Protein AF-A0A7V4MFR6-F1 (afdb_monomer)

Sequence (78 aa):
MRLSELKNLPAEQPEARLRFRLPNGEFTPAHVHITEVARVDKRFMDCGGTLRMESYCRLQTWDANDGEHRLTAGKCCA

Structure (mmCIF, N/CA/C/O backbone):
data_AF-A0A7V4MFR6-F1
#
_entry.id   AF-A0A7V4MFR6-F1
#
loop_
_atom_site.group_PDB
_atom_site.id
_atom_site.type_symbol
_atom_site.label_atom_id
_atom_site.label_alt_id
_atom_site.label_comp_id
_atom_site.label_asym_id
_atom_site.label_entity_id
_atom_site.label_seq_id
_atom_site.pdbx_PDB_ins_code
_atom_site.Cartn_x
_atom_site.Cartn_y
_atom_site.Cartn_z
_atom_site.occupancy
_atom_site.B_iso_or_equiv
_atom_site.auth_seq_id
_atom_site.auth_comp_id
_atom_site.auth_asym_id
_atom_site.aut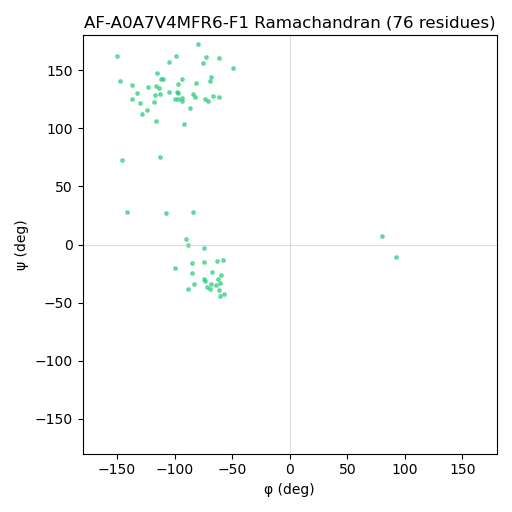h_atom_id
_atom_site.pdbx_PDB_model_num
ATOM 1 N N . MET A 1 1 ? -3.069 -0.250 1.937 1.00 82.69 1 MET A N 1
ATOM 2 C CA . MET A 1 1 ? -2.564 -1.425 2.693 1.00 82.69 1 MET A CA 1
ATOM 3 C C . MET A 1 1 ? -2.231 -1.012 4.119 1.00 82.69 1 MET A C 1
ATOM 5 O O . MET A 1 1 ? -2.093 0.194 4.342 1.00 82.69 1 MET A O 1
ATOM 9 N N . ARG A 1 2 ? -2.107 -1.938 5.081 1.00 86.56 2 ARG A N 1
ATOM 10 C CA . ARG A 1 2 ? -1.625 -1.557 6.421 1.00 86.56 2 ARG A CA 1
ATOM 11 C C . ARG A 1 2 ? -0.154 -1.169 6.331 1.00 86.56 2 ARG A C 1
ATOM 13 O O . ARG A 1 2 ? 0.615 -1.790 5.604 1.00 86.56 2 ARG A O 1
ATOM 20 N N . LEU A 1 3 ? 0.245 -0.132 7.062 1.00 83.75 3 LEU A N 1
ATOM 21 C CA . LEU A 1 3 ? 1.622 0.365 7.008 1.00 83.75 3 LEU A CA 1
ATOM 22 C C . LEU A 1 3 ? 2.638 -0.705 7.449 1.00 83.75 3 LEU A C 1
ATOM 24 O O . LEU A 1 3 ? 3.740 -0.760 6.915 1.00 83.75 3 LEU A O 1
ATOM 28 N N . SER A 1 4 ? 2.255 -1.576 8.386 1.00 82.44 4 SER A N 1
ATOM 29 C CA . SER A 1 4 ? 3.076 -2.701 8.847 1.00 82.44 4 SER A CA 1
ATOM 30 C C . SER A 1 4 ? 3.361 -3.734 7.753 1.00 82.44 4 SER A C 1
ATOM 32 O O . SER A 1 4 ? 4.444 -4.298 7.730 1.00 82.44 4 SER A O 1
ATOM 34 N N . GLU A 1 5 ? 2.416 -3.967 6.838 1.00 79.50 5 GLU A N 1
ATOM 35 C CA . GLU A 1 5 ? 2.576 -4.938 5.745 1.00 79.50 5 GLU A CA 1
ATOM 36 C C . GLU A 1 5 ? 3.570 -4.429 4.697 1.00 79.50 5 GLU A C 1
ATOM 38 O O . GLU A 1 5 ? 4.360 -5.196 4.159 1.00 79.50 5 GLU A O 1
ATOM 43 N N . LEU A 1 6 ? 3.555 -3.119 4.434 1.00 77.75 6 LEU A N 1
ATOM 44 C CA . LEU A 1 6 ? 4.449 -2.499 3.460 1.00 77.75 6 LEU A CA 1
ATOM 45 C C . LEU A 1 6 ? 5.910 -2.488 3.927 1.00 77.75 6 LEU A C 1
ATOM 47 O O . LEU A 1 6 ? 6.811 -2.693 3.122 1.00 77.75 6 LEU A O 1
ATOM 51 N N . LYS A 1 7 ? 6.143 -2.258 5.224 1.00 76.69 7 LYS A N 1
ATOM 52 C CA . LYS A 1 7 ? 7.487 -2.076 5.796 1.00 76.69 7 LYS A CA 1
ATOM 53 C C . LYS A 1 7 ? 8.367 -3.326 5.767 1.00 76.69 7 LYS A C 1
ATOM 55 O O . LYS A 1 7 ? 9.584 -3.191 5.792 1.00 76.69 7 LYS A O 1
ATOM 60 N N . ASN A 1 8 ? 7.778 -4.518 5.711 1.00 75.44 8 ASN A N 1
ATOM 61 C CA . ASN A 1 8 ? 8.549 -5.764 5.761 1.00 75.44 8 ASN A CA 1
ATOM 62 C C . ASN A 1 8 ? 9.079 -6.189 4.379 1.00 75.44 8 ASN A C 1
ATOM 64 O O . ASN A 1 8 ? 10.107 -6.852 4.290 1.00 75.44 8 ASN A O 1
ATOM 6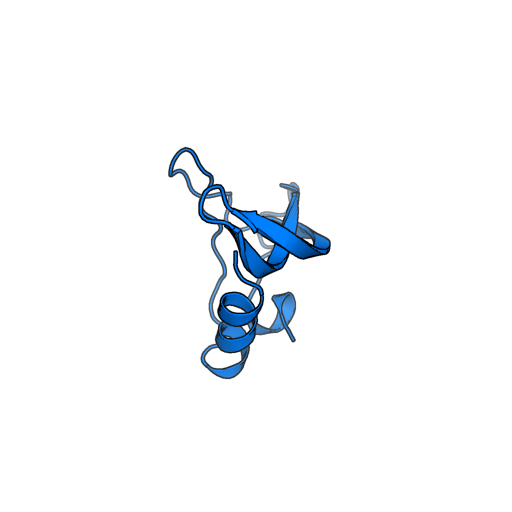8 N N . LEU A 1 9 ? 8.424 -5.761 3.295 1.00 73.44 9 LEU A N 1
ATOM 69 C CA . LEU A 1 9 ? 8.765 -6.170 1.926 1.00 73.44 9 LEU A CA 1
ATOM 70 C C . LEU A 1 9 ? 10.200 -5.805 1.476 1.00 73.44 9 LEU A C 1
ATOM 72 O O . LEU A 1 9 ? 10.860 -6.659 0.882 1.00 73.44 9 LEU A O 1
ATOM 76 N N . PRO A 1 10 ? 10.729 -4.592 1.733 1.00 73.88 10 PRO A N 1
ATOM 77 C CA . PRO A 1 10 ? 12.051 -4.187 1.237 1.00 73.88 10 PRO A CA 1
ATOM 78 C C . PRO A 1 10 ? 13.202 -4.862 1.969 1.00 73.88 10 PRO A C 1
ATOM 80 O O . PRO A 1 10 ? 14.251 -5.081 1.372 1.00 73.88 10 PRO A O 1
ATOM 83 N N . ALA A 1 11 ? 13.008 -5.174 3.253 1.00 74.31 11 ALA A N 1
ATOM 84 C CA . ALA A 1 11 ? 14.019 -5.822 4.079 1.00 74.31 11 ALA A CA 1
ATOM 85 C C . ALA A 1 11 ? 14.264 -7.270 3.633 1.0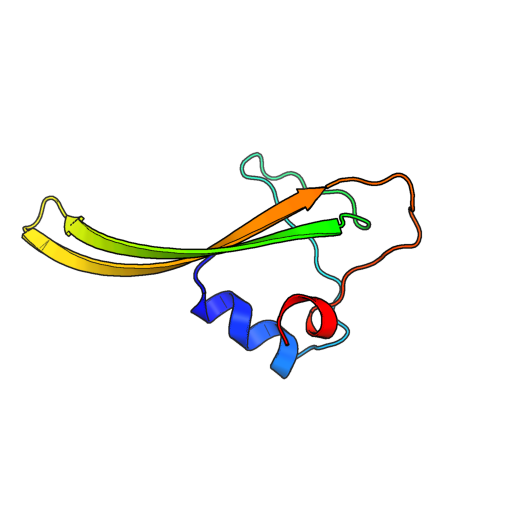0 74.31 11 ALA A C 1
ATOM 87 O O . ALA A 1 11 ? 15.392 -7.751 3.687 1.00 74.31 11 ALA A O 1
ATOM 88 N N . GLU A 1 12 ? 13.215 -7.950 3.168 1.00 80.75 12 GLU A N 1
ATOM 89 C CA . GLU A 1 12 ? 13.293 -9.343 2.735 1.00 80.75 12 GLU A CA 1
ATOM 90 C C . GLU A 1 12 ? 13.679 -9.477 1.254 1.00 80.75 12 GLU A C 1
ATOM 92 O O . GLU A 1 12 ? 14.421 -10.392 0.898 1.00 80.75 12 GLU A O 1
ATOM 97 N N . GLN A 1 13 ? 13.181 -8.593 0.374 1.00 84.56 13 GLN A N 1
ATOM 98 C CA . GLN A 1 13 ? 13.365 -8.711 -1.082 1.00 84.56 13 GLN A CA 1
ATOM 99 C C . GLN A 1 13 ? 13.494 -7.340 -1.782 1.00 84.56 13 GLN A C 1
ATOM 101 O O . GLN A 1 13 ? 12.587 -6.924 -2.507 1.00 84.56 13 GLN A O 1
ATOM 106 N N . PRO A 1 14 ? 14.624 -6.625 -1.639 1.00 84.06 14 PRO A N 1
ATOM 107 C CA . PRO A 1 14 ? 14.774 -5.254 -2.144 1.00 84.06 14 PRO A CA 1
ATOM 108 C C . PRO A 1 14 ? 14.647 -5.130 -3.674 1.00 84.06 14 PRO A C 1
ATOM 110 O O . PRO A 1 14 ? 14.156 -4.115 -4.168 1.00 84.06 14 PRO A O 1
ATOM 113 N N . GLU A 1 15 ? 15.017 -6.171 -4.424 1.00 88.25 15 GLU A N 1
ATOM 114 C CA . GLU A 1 15 ? 14.935 -6.211 -5.894 1.00 88.25 15 GLU A CA 1
ATOM 115 C C . GLU A 1 15 ? 13.584 -6.719 -6.426 1.00 88.25 15 GLU A C 1
ATOM 117 O O . GLU A 1 15 ? 13.369 -6.785 -7.642 1.00 88.25 15 GLU A O 1
ATOM 122 N N . ALA A 1 16 ? 12.647 -7.079 -5.540 1.00 85.56 16 ALA A N 1
ATOM 123 C CA . ALA A 1 16 ? 11.325 -7.522 -5.958 1.00 85.56 16 ALA A CA 1
ATOM 124 C C . ALA A 1 16 ? 10.613 -6.405 -6.728 1.00 85.56 16 ALA A C 1
ATOM 126 O O . ALA A 1 16 ? 10.486 -5.271 -6.259 1.00 85.56 16 ALA A O 1
ATOM 127 N N . ARG A 1 17 ? 10.130 -6.739 -7.928 1.00 85.56 17 ARG A N 1
ATOM 128 C CA . ARG A 1 17 ? 9.339 -5.825 -8.756 1.00 85.56 17 ARG A CA 1
ATOM 129 C C . ARG A 1 17 ? 7.944 -5.694 -8.165 1.00 85.56 17 ARG A C 1
ATOM 131 O O . ARG A 1 17 ? 7.249 -6.695 -7.993 1.00 85.56 17 ARG A O 1
ATOM 138 N N . LEU A 1 18 ? 7.523 -4.463 -7.905 1.00 83.19 18 LEU A N 1
ATOM 139 C CA . LEU A 1 18 ? 6.202 -4.200 -7.351 1.00 83.19 18 LEU A CA 1
ATOM 140 C C . LEU A 1 18 ? 5.137 -4.221 -8.453 1.00 83.19 18 LEU A C 1
ATOM 142 O O . LEU A 1 18 ? 5.336 -3.709 -9.554 1.00 83.19 18 LEU A O 1
ATOM 146 N N . ARG A 1 19 ? 3.981 -4.815 -8.144 1.00 86.19 19 ARG A N 1
ATOM 147 C CA . ARG A 1 19 ? 2.762 -4.735 -8.958 1.00 86.19 19 ARG A CA 1
ATOM 148 C C . ARG A 1 19 ? 1.594 -4.399 -8.049 1.00 86.19 19 ARG A C 1
ATOM 150 O O . ARG A 1 19 ? 1.391 -5.056 -7.030 1.00 86.19 19 ARG A O 1
ATOM 157 N N . PHE A 1 20 ? 0.813 -3.399 -8.435 1.00 85.94 20 PHE A N 1
ATOM 158 C CA . PHE A 1 20 ? -0.355 -2.976 -7.676 1.00 85.94 20 PHE A CA 1
ATOM 159 C C . PHE A 1 20 ? -1.602 -3.601 -8.286 1.00 85.94 20 PHE A C 1
ATOM 161 O O . PHE A 1 20 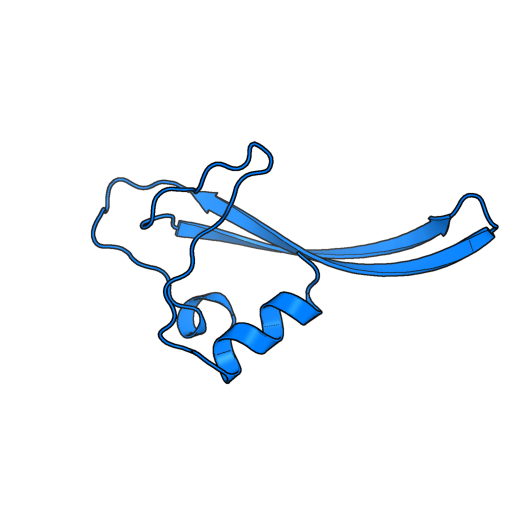? -1.792 -3.560 -9.501 1.00 85.94 20 PHE A O 1
ATOM 168 N N . ARG A 1 21 ? -2.441 -4.197 -7.439 1.00 89.19 21 ARG A N 1
ATOM 169 C CA . ARG A 1 21 ? -3.752 -4.710 -7.836 1.00 89.19 21 ARG A CA 1
ATOM 170 C C . ARG A 1 21 ? -4.819 -3.696 -7.447 1.00 89.19 21 ARG A C 1
ATOM 172 O O . ARG A 1 21 ? -4.902 -3.296 -6.286 1.00 89.19 21 ARG A O 1
ATOM 179 N N . LEU A 1 22 ? -5.613 -3.288 -8.421 1.00 85.62 22 LEU A N 1
ATOM 180 C CA . LEU A 1 22 ? -6.744 -2.392 -8.264 1.00 85.62 22 LEU A CA 1
ATOM 181 C C . LEU A 1 22 ? -7.917 -3.114 -7.572 1.00 85.62 22 LEU A C 1
ATOM 183 O O . LEU A 1 22 ? -7.972 -4.348 -7.562 1.00 85.62 22 LEU A O 1
ATOM 187 N N . PRO A 1 23 ? -8.887 -2.376 -6.996 1.00 84.62 23 PRO A N 1
ATOM 188 C CA . PRO A 1 23 ? -10.052 -2.977 -6.339 1.00 84.62 23 PRO A CA 1
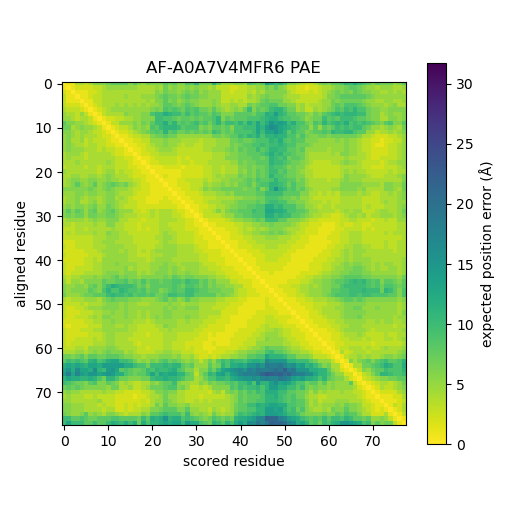ATOM 189 C C . PRO A 1 23 ? -10.912 -3.852 -7.258 1.00 84.62 23 PRO A C 1
ATOM 191 O O . PRO A 1 23 ? -11.559 -4.777 -6.780 1.00 84.62 23 PRO A O 1
ATOM 194 N N . ASN A 1 24 ? -10.895 -3.585 -8.568 1.00 91.19 24 ASN A N 1
ATOM 195 C CA . ASN A 1 24 ? -11.571 -4.402 -9.580 1.00 91.19 24 ASN A CA 1
ATOM 196 C C . ASN A 1 24 ? -10.848 -5.739 -9.867 1.00 91.19 24 ASN A C 1
ATOM 198 O O . ASN A 1 24 ? -11.347 -6.544 -10.643 1.00 91.19 24 ASN A O 1
ATOM 202 N N . GLY A 1 25 ? -9.688 -5.985 -9.248 1.00 91.44 25 GLY A N 1
ATOM 203 C CA . GLY A 1 25 ? -8.889 -7.198 -9.419 1.00 91.44 25 GLY A CA 1
ATOM 204 C C . GLY A 1 25 ? -7.821 -7.111 -10.510 1.00 91.44 25 GLY A C 1
ATOM 205 O O . GLY A 1 25 ? -6.941 -7.971 -10.546 1.00 91.44 25 GLY A O 1
ATOM 206 N N . GLU A 1 26 ? -7.841 -6.076 -11.349 1.00 92.56 26 GLU A N 1
ATOM 207 C CA . GLU A 1 26 ? -6.838 -5.873 -12.394 1.00 92.56 26 GLU A CA 1
ATOM 208 C C . GLU A 1 26 ? -5.520 -5.359 -11.817 1.00 92.56 26 GLU A C 1
ATOM 210 O O . GLU A 1 26 ? -5.474 -4.741 -10.753 1.00 92.56 26 GLU A O 1
ATOM 215 N N . PHE A 1 27 ? -4.421 -5.599 -12.527 1.00 89.75 27 PHE A N 1
ATOM 216 C CA . PHE A 1 27 ? -3.129 -5.028 -12.165 1.00 89.75 27 PHE A CA 1
ATOM 217 C C . PHE A 1 27 ? -2.886 -3.723 -12.910 1.00 89.75 27 PHE A C 1
ATOM 219 O O . PHE A 1 27 ? -3.161 -3.624 -14.103 1.00 89.75 27 PHE A O 1
ATOM 226 N N . THR A 1 28 ? -2.261 -2.764 -12.235 1.00 87.06 28 THR A N 1
ATOM 227 C CA . THR A 1 28 ? -1.707 -1.586 -12.904 1.00 87.06 28 THR A CA 1
ATOM 228 C C . THR A 1 28 ? -0.618 -1.998 -13.905 1.00 87.06 28 THR A C 1
ATOM 230 O O . THR A 1 28 ? -0.020 -3.087 -13.770 1.00 87.06 28 THR A O 1
ATOM 233 N N . PRO A 1 29 ? -0.293 -1.126 -14.877 1.00 87.94 29 PRO A N 1
ATOM 234 C CA . PRO A 1 29 ? 0.926 -1.249 -15.666 1.00 87.94 29 PRO A CA 1
ATOM 235 C C . PRO A 1 29 ? 2.161 -1.448 -14.776 1.00 87.94 29 PRO A C 1
ATOM 237 O O . PRO A 1 29 ? 2.195 -1.052 -13.608 1.00 87.94 29 PRO A O 1
ATOM 240 N N . ALA A 1 30 ? 3.177 -2.122 -15.315 1.00 85.38 30 ALA A N 1
ATOM 241 C CA . ALA A 1 30 ? 4.406 -2.410 -14.571 1.00 85.38 30 ALA A CA 1
ATOM 242 C C . ALA A 1 30 ? 5.319 -1.179 -14.400 1.00 85.38 30 ALA A C 1
ATOM 244 O O . ALA A 1 30 ? 6.223 -1.225 -13.569 1.00 85.38 30 ALA A O 1
ATOM 245 N N . HIS A 1 31 ? 5.076 -0.117 -15.173 1.00 87.44 31 HIS A N 1
ATOM 246 C CA . HIS A 1 31 ? 5.875 1.110 -15.234 1.00 87.44 31 HIS A CA 1
ATOM 247 C C . HIS A 1 31 ? 5.197 2.313 -14.571 1.00 87.44 31 HIS A C 1
ATOM 249 O O . HIS A 1 31 ? 5.452 3.460 -14.916 1.00 87.44 31 HIS A O 1
ATOM 255 N N . VAL A 1 32 ? 4.327 2.063 -13.592 1.00 88.25 32 VAL A N 1
ATOM 256 C CA . VAL A 1 32 ? 3.720 3.156 -12.833 1.00 88.25 32 VAL A CA 1
ATOM 257 C C . VAL A 1 32 ? 4.744 3.876 -11.960 1.00 88.25 32 VAL A C 1
ATOM 259 O O . VAL A 1 32 ? 5.619 3.263 -11.344 1.00 88.25 32 VAL A O 1
ATOM 262 N N . HIS A 1 33 ? 4.559 5.184 -11.844 1.00 86.94 33 HIS A N 1
ATOM 263 C CA . HIS A 1 33 ? 5.301 6.058 -10.946 1.00 86.94 33 HIS A CA 1
ATOM 264 C C . HIS A 1 33 ? 4.507 6.267 -9.673 1.00 86.94 33 HIS A C 1
ATOM 266 O O . HIS A 1 33 ? 3.302 6.494 -9.736 1.00 86.94 33 HIS A O 1
ATOM 272 N N . ILE A 1 34 ? 5.167 6.245 -8.517 1.00 87.88 34 ILE A N 1
ATOM 273 C CA . ILE A 1 34 ? 4.553 6.732 -7.280 1.00 87.88 34 ILE A CA 1
ATOM 274 C C . ILE A 1 34 ? 4.802 8.229 -7.201 1.00 87.88 34 ILE A C 1
ATOM 276 O O . ILE A 1 34 ? 5.945 8.667 -7.114 1.00 87.88 34 ILE A O 1
ATOM 280 N N . THR A 1 35 ? 3.728 9.009 -7.215 1.00 90.56 35 THR A N 1
ATOM 281 C CA . THR A 1 35 ? 3.806 10.474 -7.146 1.00 90.56 35 THR A CA 1
ATOM 282 C C . THR A 1 35 ? 3.529 11.005 -5.745 1.00 90.56 35 THR A C 1
ATOM 284 O O . THR A 1 35 ? 3.892 12.132 -5.435 1.00 90.56 35 THR A O 1
ATOM 287 N N . GLU A 1 36 ? 2.865 10.213 -4.900 1.00 91.19 36 GLU A N 1
ATOM 288 C CA . GLU A 1 36 ? 2.567 10.575 -3.514 1.00 91.19 36 GLU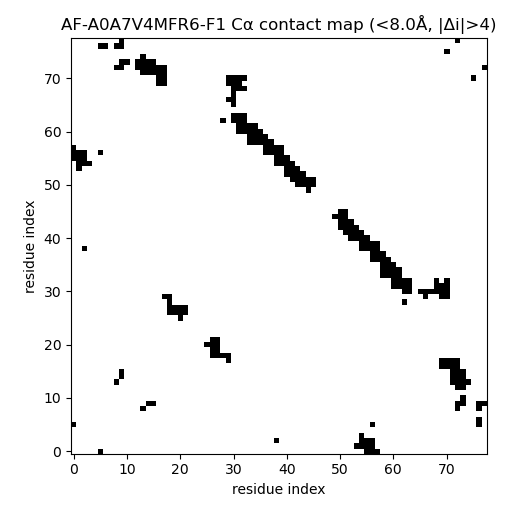 A CA 1
ATOM 289 C C . GLU A 1 36 ? 2.557 9.332 -2.620 1.00 91.19 36 GLU A C 1
ATOM 291 O O . GLU A 1 36 ? 2.038 8.277 -3.000 1.00 91.19 36 GLU A O 1
ATOM 296 N N . VAL A 1 37 ? 3.091 9.490 -1.408 1.00 89.44 37 VAL A N 1
ATOM 297 C CA . VAL A 1 37 ? 3.017 8.509 -0.324 1.00 89.44 37 VAL A CA 1
ATOM 298 C C . VAL A 1 37 ? 2.393 9.189 0.889 1.00 89.44 37 VAL A C 1
ATOM 300 O O . VAL A 1 37 ? 2.976 10.105 1.464 1.00 89.44 37 VAL A O 1
ATOM 303 N N . ALA A 1 38 ? 1.218 8.723 1.300 1.00 90.75 38 ALA A N 1
ATOM 304 C CA . ALA A 1 38 ? 0.495 9.257 2.443 1.00 90.75 38 ALA A CA 1
ATOM 305 C C . ALA A 1 38 ? 0.352 8.211 3.553 1.00 90.75 38 ALA A C 1
ATOM 307 O O . ALA A 1 38 ? -0.021 7.055 3.321 1.00 90.75 38 ALA A O 1
ATOM 308 N N . ARG A 1 39 ? 0.586 8.646 4.794 1.00 93.19 39 ARG A N 1
ATOM 309 C CA . ARG A 1 39 ? 0.223 7.901 6.001 1.00 93.19 39 ARG A CA 1
ATOM 310 C C . ARG A 1 39 ? -1.155 8.356 6.471 1.00 93.19 39 ARG A C 1
ATOM 312 O O . ARG A 1 39 ? -1.375 9.542 6.689 1.00 93.19 39 ARG A O 1
ATOM 319 N N . VAL A 1 40 ? -2.066 7.404 6.652 1.00 94.50 40 VAL A N 1
ATOM 320 C CA . VAL A 1 40 ? -3.417 7.653 7.169 1.00 94.50 40 VAL A CA 1
ATOM 321 C C . VAL A 1 40 ? -3.573 6.930 8.497 1.00 94.50 40 VAL A C 1
ATOM 323 O O . VAL A 1 40 ? -3.708 5.705 8.526 1.00 94.50 40 VAL A O 1
ATOM 326 N N . ASP A 1 41 ? -3.563 7.687 9.589 1.00 95.81 41 ASP A N 1
ATOM 327 C CA . ASP A 1 41 ? -3.854 7.178 10.926 1.00 95.81 41 ASP A CA 1
ATOM 328 C C . ASP A 1 41 ? -5.342 7.375 11.238 1.00 95.81 41 ASP A C 1
ATOM 330 O O . ASP A 1 41 ? -5.878 8.481 11.168 1.00 95.81 41 ASP A O 1
ATOM 334 N N . LYS A 1 42 ? -6.024 6.281 11.570 1.00 95.19 42 LYS A N 1
ATOM 335 C CA . LYS A 1 42 ? -7.434 6.262 11.947 1.00 95.19 42 LYS A CA 1
ATOM 336 C C . LYS A 1 42 ? -7.552 5.879 13.407 1.00 95.19 42 LYS A C 1
ATOM 338 O O . LYS A 1 42 ? -7.020 4.856 13.833 1.00 95.19 42 LYS A O 1
ATOM 343 N N . ARG A 1 43 ? -8.305 6.677 14.155 1.00 97.25 43 ARG A N 1
ATOM 344 C CA . ARG A 1 43 ? -8.700 6.386 15.531 1.00 97.25 43 ARG A CA 1
ATOM 345 C C . ARG A 1 43 ? -10.206 6.548 15.627 1.00 97.25 43 ARG A C 1
ATOM 347 O O . ARG A 1 43 ? -10.710 7.651 15.455 1.00 97.25 43 ARG A O 1
ATOM 354 N N . PHE A 1 44 ? -10.913 5.449 15.837 1.00 96.50 44 PHE A N 1
ATOM 355 C CA . PHE A 1 44 ? -12.372 5.425 15.772 1.00 96.50 44 PHE A CA 1
ATOM 356 C C . PHE A 1 44 ? -12.947 4.372 16.715 1.00 96.50 44 PHE A C 1
ATOM 358 O O . PHE A 1 44 ? -12.232 3.480 17.160 1.00 96.50 44 PHE A O 1
ATOM 365 N N . MET A 1 45 ? -14.232 4.488 17.029 1.00 97.75 45 MET A N 1
ATOM 366 C CA . MET A 1 45 ? -14.978 3.503 17.807 1.00 97.75 45 MET A CA 1
ATOM 367 C C . MET A 1 45 ? -15.883 2.716 16.857 1.00 97.75 45 MET A C 1
ATOM 369 O O . MET A 1 45 ? -16.549 3.322 16.018 1.00 97.75 45 MET A O 1
ATOM 373 N N . ASP A 1 46 ? -15.871 1.386 16.943 1.00 95.69 46 ASP A N 1
ATOM 374 C CA . ASP A 1 46 ? -16.795 0.551 16.166 1.00 95.69 46 ASP A CA 1
ATOM 375 C C . ASP A 1 46 ? -18.197 0.488 16.805 1.00 95.69 46 ASP A C 1
ATOM 377 O O . ASP A 1 46 ? -18.420 0.991 17.907 1.00 95.69 46 ASP A O 1
ATOM 381 N N . CYS A 1 47 ? -19.169 -0.119 16.113 1.00 94.81 47 CYS A N 1
ATOM 382 C CA . CYS A 1 47 ? -20.547 -0.234 16.608 1.00 94.81 47 CYS A CA 1
ATOM 383 C C . CYS A 1 47 ? -20.678 -1.060 17.902 1.00 94.81 47 CYS A C 1
ATOM 385 O O . CYS A 1 47 ? -21.711 -0.980 18.562 1.00 94.81 47 CYS A O 1
ATOM 387 N N . GLY A 1 48 ? -19.644 -1.820 18.280 1.00 96.81 48 GLY A N 1
ATOM 388 C CA . GLY A 1 48 ? -19.559 -2.543 19.548 1.00 96.81 48 GLY A CA 1
ATOM 389 C C . GLY A 1 48 ? -18.909 -1.739 20.677 1.00 96.81 48 GLY A C 1
ATOM 390 O O . GLY A 1 48 ? -18.680 -2.289 21.750 1.00 96.81 48 GLY A O 1
ATOM 391 N N . GLY A 1 49 ? -18.572 -0.464 20.453 1.00 96.31 49 GLY A N 1
ATOM 392 C CA . GLY A 1 49 ? -17.932 0.397 21.449 1.00 96.31 49 GLY A CA 1
ATOM 393 C C . GLY A 1 49 ? -16.421 0.185 21.592 1.00 96.31 49 GLY A C 1
ATOM 394 O O . GLY A 1 49 ? -15.801 0.774 22.479 1.00 96.31 49 GLY A O 1
ATOM 395 N N . THR A 1 50 ? -15.792 -0.626 20.734 1.00 97.75 50 THR A N 1
ATOM 396 C CA . THR A 1 50 ? -14.350 -0.889 20.827 1.00 97.75 50 THR A CA 1
ATOM 397 C C . THR A 1 50 ? -13.565 0.234 20.161 1.00 97.75 50 THR A C 1
ATOM 399 O O . THR A 1 50 ? -13.779 0.542 18.986 1.00 97.75 50 THR A O 1
ATOM 402 N N . LEU A 1 51 ? -12.609 0.825 20.886 1.00 97.56 51 LEU A N 1
ATOM 403 C CA . LEU A 1 51 ? -11.660 1.776 20.310 1.00 97.56 51 LEU A CA 1
ATOM 404 C C . LEU A 1 51 ? -10.674 1.039 19.391 1.00 97.56 51 LEU A C 1
ATOM 406 O O . LEU A 1 51 ? -9.962 0.129 19.815 1.00 97.56 51 LEU A O 1
ATOM 410 N N . ARG A 1 52 ? -10.604 1.469 18.135 1.00 96.69 52 ARG A N 1
ATOM 411 C CA . ARG A 1 52 ? -9.697 0.966 17.105 1.00 96.69 52 ARG A CA 1
ATOM 412 C C . ARG A 1 52 ? -8.667 2.028 16.752 1.00 96.69 52 ARG A C 1
ATOM 414 O O . ARG A 1 52 ? -8.971 3.221 16.684 1.00 96.69 52 ARG A O 1
ATOM 421 N N . MET A 1 53 ? -7.447 1.569 16.505 1.00 96.44 53 MET A N 1
ATOM 422 C CA . MET A 1 53 ? -6.354 2.374 15.977 1.00 96.44 53 MET A CA 1
ATOM 423 C C . MET A 1 53 ? -5.747 1.629 14.799 1.00 96.44 53 MET A C 1
ATOM 425 O O . MET A 1 53 ? -5.307 0.491 14.947 1.00 96.44 53 MET A O 1
ATOM 429 N N . GLU A 1 54 ? -5.739 2.258 13.632 1.00 94.88 54 GLU A N 1
ATOM 430 C CA . GLU A 1 54 ? -5.218 1.655 12.410 1.00 94.88 54 GLU A CA 1
ATOM 431 C C . GLU A 1 54 ? -4.371 2.661 11.636 1.00 94.88 54 GLU A C 1
ATOM 433 O O . GLU A 1 54 ? -4.761 3.814 11.468 1.00 94.88 54 GLU A O 1
ATOM 438 N N . SER A 1 55 ? -3.228 2.207 11.126 1.00 94.56 55 SER A N 1
ATOM 439 C CA . SER A 1 55 ? -2.329 3.014 10.300 1.00 94.56 55 SER A CA 1
ATOM 440 C C . SER A 1 55 ? -2.199 2.395 8.916 1.00 94.56 55 SER A C 1
ATOM 442 O O . SER A 1 55 ? -1.773 1.245 8.757 1.00 94.56 55 SER A O 1
ATOM 444 N N . TYR A 1 56 ? -2.535 3.176 7.898 1.00 92.56 56 TYR A N 1
ATOM 445 C CA . TYR A 1 56 ? -2.505 2.761 6.504 1.00 92.56 56 TYR A CA 1
ATOM 446 C C . TYR A 1 56 ? -1.466 3.549 5.718 1.00 92.56 56 TYR A C 1
ATOM 448 O O . TYR A 1 56 ? -1.244 4.731 5.974 1.00 92.56 56 TYR A O 1
ATOM 456 N N . CYS A 1 57 ? -0.878 2.888 4.724 1.00 89.94 57 CYS A N 1
ATOM 457 C CA . CYS A 1 57 ? -0.168 3.554 3.641 1.00 89.94 57 CYS A CA 1
ATOM 458 C C . CYS A 1 57 ? -1.104 3.678 2.431 1.00 89.94 57 CYS A C 1
ATOM 460 O O . CYS A 1 57 ? -1.739 2.688 2.025 1.00 89.94 57 CYS A O 1
ATOM 462 N N . ARG A 1 58 ? -1.191 4.890 1.877 1.00 90.31 58 ARG A N 1
ATOM 463 C CA . ARG A 1 58 ? -1.881 5.213 0.629 1.00 90.31 58 ARG A CA 1
ATOM 464 C C . ARG A 1 58 ? -0.853 5.721 -0.374 1.00 90.31 58 ARG A C 1
ATOM 466 O O . ARG A 1 58 ? -0.082 6.620 -0.067 1.00 90.31 58 ARG A O 1
ATOM 473 N N . LEU A 1 59 ? -0.873 5.134 -1.563 1.00 88.44 59 LEU A N 1
ATOM 474 C CA . LEU A 1 59 ? 0.014 5.485 -2.662 1.00 88.44 59 LEU A CA 1
ATOM 475 C C . LEU A 1 59 ? -0.828 6.091 -3.779 1.00 88.44 59 LEU A C 1
ATOM 477 O O . LEU A 1 59 ? -1.883 5.542 -4.111 1.00 88.44 59 LEU A O 1
ATOM 481 N N . GLN A 1 60 ? -0.366 7.201 -4.344 1.00 89.81 60 GLN A N 1
ATOM 482 C CA . GLN A 1 60 ? -0.865 7.695 -5.622 1.00 89.81 60 GLN A CA 1
ATOM 483 C C . GLN A 1 60 ? 0.081 7.226 -6.719 1.00 89.81 60 GLN A C 1
ATOM 485 O O . GLN A 1 60 ? 1.285 7.478 -6.643 1.00 89.81 60 GLN A O 1
ATOM 490 N N . THR A 1 61 ? -0.473 6.553 -7.726 1.00 88.19 61 THR A N 1
ATOM 491 C CA . THR A 1 61 ? 0.276 6.085 -8.892 1.00 88.19 61 THR A CA 1
ATOM 492 C C . THR A 1 61 ? -0.105 6.867 -10.141 1.00 88.19 61 THR A C 1
ATOM 494 O O . THR A 1 61 ? -1.284 7.151 -10.348 1.00 88.19 61 THR A O 1
ATOM 497 N N . TRP A 1 62 ? 0.873 7.147 -10.995 1.00 87.44 62 TRP A N 1
ATOM 498 C CA . TRP A 1 62 ? 0.695 7.762 -12.306 1.00 87.44 62 TRP A CA 1
ATOM 499 C C . TRP A 1 62 ? 1.278 6.855 -13.389 1.00 87.44 62 TRP A C 1
ATOM 501 O O . TRP A 1 62 ? 2.372 6.317 -13.223 1.00 87.44 62 TRP A O 1
ATOM 511 N N . ASP A 1 63 ? 0.541 6.677 -14.480 1.00 85.69 63 ASP A N 1
ATOM 512 C CA . ASP A 1 63 ? 0.999 5.925 -15.646 1.00 85.69 63 ASP A CA 1
ATOM 513 C C . ASP A 1 63 ? 1.667 6.894 -16.627 1.00 85.69 63 ASP A C 1
ATOM 515 O O . ASP A 1 63 ? 0.996 7.707 -17.266 1.00 85.69 63 ASP A O 1
ATOM 519 N N . ALA A 1 64 ? 3.000 6.886 -16.671 1.00 79.00 64 ALA A N 1
ATOM 520 C CA . ALA A 1 64 ? 3.771 7.728 -17.579 1.00 79.00 64 ALA A CA 1
ATOM 521 C C . ALA A 1 64 ? 4.204 6.932 -18.814 1.00 79.00 64 ALA A C 1
ATOM 523 O O . ALA A 1 64 ? 4.208 5.707 -18.822 1.00 79.00 64 ALA A O 1
ATOM 524 N N . ASN A 1 65 ? 4.592 7.634 -19.877 1.00 78.31 65 ASN A N 1
ATOM 525 C CA . ASN A 1 65 ? 4.895 7.007 -21.164 1.00 78.31 65 ASN A CA 1
ATOM 526 C C . ASN A 1 65 ? 6.337 6.452 -21.261 1.00 78.31 65 ASN A C 1
ATOM 528 O O . ASN A 1 65 ? 6.922 6.420 -22.342 1.00 78.31 65 ASN A O 1
ATOM 532 N N . ASP A 1 66 ? 6.938 6.056 -20.136 1.00 79.00 66 ASP A N 1
ATOM 533 C CA . ASP A 1 66 ? 8.302 5.533 -20.015 1.00 79.00 66 ASP A CA 1
ATOM 534 C C . ASP A 1 66 ? 8.295 4.048 -19.616 1.00 79.00 66 ASP A C 1
ATOM 536 O O . ASP A 1 66 ? 8.614 3.653 -18.497 1.00 79.00 66 ASP A O 1
ATOM 540 N N . GLY A 1 67 ? 7.977 3.183 -20.581 1.00 73.75 67 GLY A N 1
ATOM 541 C CA . GLY A 1 67 ? 7.781 1.744 -20.352 1.00 73.75 67 GLY A CA 1
ATOM 542 C C . GLY A 1 67 ? 8.967 0.969 -19.748 1.00 73.75 67 GLY A C 1
ATOM 543 O O . GLY A 1 67 ? 8.782 -0.162 -19.291 1.00 73.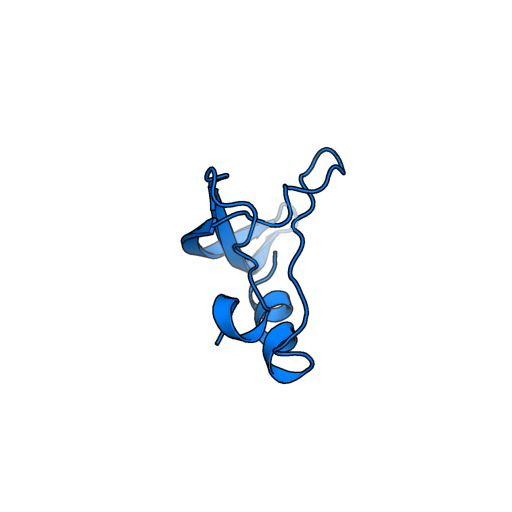75 67 GLY A O 1
ATOM 544 N N . GLU A 1 68 ? 10.163 1.560 -19.714 1.00 76.75 68 GLU A N 1
ATOM 545 C CA . GLU A 1 68 ? 11.361 0.977 -19.097 1.00 76.75 68 GLU A CA 1
ATOM 546 C C . GLU A 1 68 ? 11.455 1.236 -17.586 1.00 76.75 68 GLU A C 1
ATOM 548 O O . GLU A 1 68 ? 12.207 0.551 -16.884 1.00 76.75 68 GLU A O 1
ATOM 553 N N . HIS A 1 69 ? 10.687 2.190 -17.048 1.00 79.00 69 HIS A N 1
ATOM 554 C CA . HIS A 1 69 ? 10.687 2.452 -15.617 1.00 79.00 69 HIS A CA 1
ATOM 555 C C . HIS A 1 69 ? 10.089 1.260 -14.867 1.00 79.00 69 HIS A C 1
ATOM 557 O O . HIS A 1 69 ? 9.002 0.782 -15.179 1.00 79.00 69 HIS A O 1
ATOM 563 N N . ARG A 1 70 ? 10.801 0.745 -13.861 1.00 82.00 70 ARG A N 1
ATOM 564 C CA . ARG A 1 70 ? 10.293 -0.319 -12.988 1.00 82.00 70 ARG A CA 1
ATOM 565 C C . ARG A 1 70 ? 10.632 -0.022 -11.544 1.00 82.00 70 ARG A C 1
ATOM 567 O O . ARG A 1 70 ? 11.800 0.137 -11.182 1.00 82.00 70 ARG A O 1
ATOM 574 N N . LEU A 1 71 ? 9.595 -0.021 -10.718 1.00 85.62 71 LEU A N 1
ATOM 575 C CA . LEU A 1 71 ? 9.720 0.181 -9.288 1.00 85.62 71 LEU A CA 1
ATOM 576 C C . LEU A 1 71 ? 10.064 -1.137 -8.579 1.00 85.62 71 LEU A C 1
ATOM 578 O O . LEU A 1 71 ? 9.394 -2.159 -8.763 1.00 85.62 71 LEU A O 1
ATOM 582 N N . THR A 1 72 ? 11.102 -1.097 -7.748 1.00 87.31 72 THR A N 1
ATOM 583 C CA . THR A 1 72 ? 11.499 -2.201 -6.866 1.00 87.31 72 THR A CA 1
ATOM 584 C C . THR A 1 72 ? 11.115 -1.905 -5.417 1.00 87.31 72 THR A C 1
ATOM 586 O O . THR A 1 72 ? 10.946 -0.742 -5.038 1.00 87.31 72 THR A O 1
ATOM 589 N N . ALA A 1 73 ? 10.978 -2.947 -4.594 1.00 84.75 73 ALA A N 1
ATOM 590 C CA . ALA A 1 73 ? 10.613 -2.815 -3.183 1.00 84.75 73 ALA A CA 1
ATOM 591 C C . ALA A 1 73 ? 11.587 -1.912 -2.404 1.00 84.75 73 ALA A C 1
ATOM 593 O O . ALA A 1 73 ? 11.145 -1.037 -1.661 1.00 84.75 73 ALA A O 1
ATOM 594 N N . GLY A 1 74 ? 12.894 -2.056 -2.644 1.00 82.75 74 GLY A N 1
ATOM 595 C CA . GLY A 1 74 ? 13.936 -1.231 -2.029 1.00 82.75 74 GLY A CA 1
ATOM 596 C C . GLY A 1 74 ? 13.813 0.253 -2.374 1.00 82.75 74 GLY A C 1
ATOM 597 O O . GLY A 1 74 ? 13.976 1.099 -1.506 1.00 82.75 74 GLY A O 1
ATOM 598 N N . LYS A 1 75 ? 13.454 0.596 -3.618 1.00 81.38 75 LYS A N 1
ATOM 599 C CA . LYS A 1 75 ? 13.258 2.001 -4.021 1.00 81.38 75 LYS A CA 1
ATOM 600 C C . LYS A 1 75 ? 11.966 2.608 -3.477 1.00 81.38 75 LYS A C 1
ATOM 602 O O . LYS A 1 75 ? 11.890 3.816 -3.295 1.00 81.38 75 LYS A O 1
ATOM 607 N N . CYS A 1 76 ? 10.940 1.788 -3.268 1.00 74.94 76 CYS A N 1
ATOM 608 C CA . CYS A 1 76 ? 9.611 2.250 -2.883 1.00 74.94 76 CYS A CA 1
ATOM 609 C C . CYS A 1 76 ? 9.460 2.502 -1.377 1.00 74.94 76 CYS A C 1
ATOM 611 O O . CYS A 1 76 ? 8.646 3.339 -0.985 1.00 74.94 76 CYS A O 1
ATOM 613 N N . CYS A 1 77 ? 10.133 1.717 -0.529 1.00 68.94 77 CYS A N 1
ATOM 614 C CA . CYS A 1 77 ? 9.812 1.651 0.903 1.00 68.94 77 CYS A CA 1
ATOM 615 C C . CYS A 1 77 ? 11.045 1.551 1.818 1.00 68.94 77 CYS A C 1
ATOM 617 O O . CYS A 1 77 ? 10.940 0.971 2.900 1.00 68.94 77 CYS A O 1
ATOM 619 N N . ALA A 1 78 ? 12.186 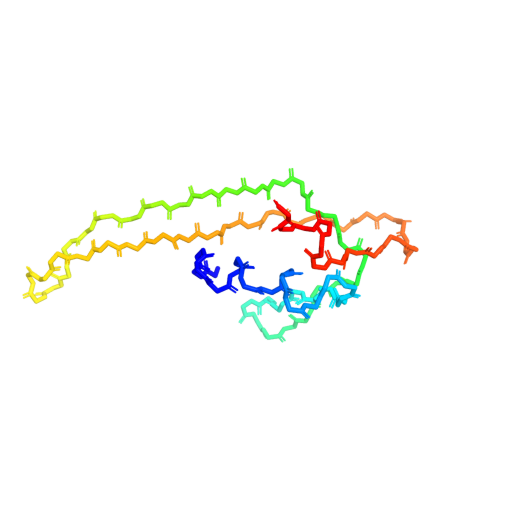2.089 1.373 1.00 60.22 78 ALA A N 1
ATOM 620 C CA . ALA A 1 78 ? 13.378 2.284 2.206 1.00 60.22 78 ALA A CA 1
ATOM 621 C C . ALA A 1 78 ? 13.133 3.242 3.383 1.00 60.22 78 ALA A C 1
ATOM 623 O O . ALA A 1 78 ? 12.300 4.169 3.242 1.00 60.22 78 ALA A O 1
#

Mean predicted aligned error: 5.19 Å

Radius of gyration: 15.14 Å; Cα contacts (8 Å, |Δi|>4): 131; chains: 1; bounding box: 36×20×43 Å

Foldseek 3Di:
DFPVVLQVQCVVWQQAFDWDADPVRDIDQQQKDFPDKDKDWDWDADPVRDTDITIDIDTDIDDDPPNPHTDGSNNPHD

Secondary structure (DSSP, 8-state):
-BHHHHHHHHHH-TTPBP-PBPTTSPBPPTTEEEEEEEEEEEEEE-TTS-EEEEEEEEEEEEE-S-TT---BHHHHH-

Nearest PDB structures (foldseek):
  1nfh-assembly1_B-2  TM=7.574E-01  e=1.253E+00  Archaeoglobus fulgidus
  8xao-assembly1_B  TM=6.822E-01  e=9.813E-01  Sulfolobus acidocaldarius DSM 639
  3ua0-assem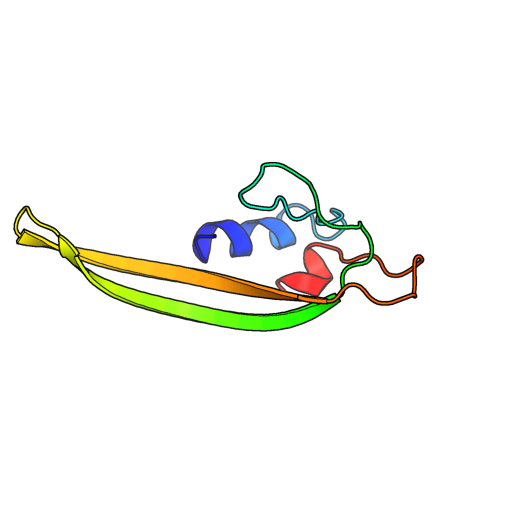bly1_A-2  TM=6.240E-01  e=2.041E+00  Bombyx mori
  3n77-assembly1_A  TM=5.655E-01  e=3.128E+00  Salmonella enterica subsp. enterica serovar Typhimurium
  8ftf-assembly1_A  TM=1.873E-01  e=3.757E+00  Salmonella enterica subsp. enterica serovar Typhimurium

pLDDT: mean 86.48, std 7.54, range [60.22, 97.75]

Solvent-accessible surface area (backbone atoms only — not comparable to full-atom values): 4773 Å² total; per-residue (Å²): 92,51,42,74,68,57,58,54,46,26,80,77,38,36,80,42,72,58,76,55,69,46,95,88,68,49,67,56,70,64,29,46,41,78,81,43,82,43,81,47,79,45,76,50,65,49,99,86,69,49,81,46,78,50,52,30,42,47,75,42,74,43,85,59,97,48,80,84,46,68,48,27,28,37,81,72,52,112